Protein AF-A0A151SAT2-F1 (afdb_monomer_lite)

Secondary structure (DSSP, 8-state):
----S--SSHHHHHHHTHHHHHHHHHHHHHHHHHTGGGS-EEEEEEEEE-TT-BTTTB-EEEEEEP--SSS-----TTEEEEEESS--SSGGGGTTTEEEEEEEEEETTEEEEEESS-GGGS-TTS---EEEEEEE-HHHHHHHHHHTT-STT--HHHHHHHHHHHHTT--

Foldseek 3Di:
DDQDPADPDLLRNLVSCPVVLVVVVVVLLVVLLQVQLPFQKFWWPDKDADPQDDPPPFHKIKTATDDDPDDHDFDDAQWWKWWFLDRDNGSVCCPQGTWIWHFHDDDDRMTITGTPGHPCSHDVVGDTIMITTRDGCPVSVVSVCLSVVVDPPDPCVVVVVVNVVVVVPPD

Radius of gyration: 20.3 Å; chains: 1; bounding box: 54×34×62 Å

pLDDT: mean 85.59, std 11.94, range [36.88, 97.81]

InterPro domains:
  IPR045529 Domain of unknown function DUF6469 [PF20073] (2-169)

Structure (mmCIF, N/CA/C/O backbone):
data_AF-A0A151SAT2-F1
#
_entry.id   AF-A0A151SAT2-F1
#
loop_
_atom_site.group_PDB
_atom_site.id
_atom_site.type_symbol
_atom_site.label_atom_id
_atom_site.label_alt_id
_atom_site.label_comp_id
_atom_site.label_asym_id
_atom_site.label_entity_id
_atom_site.label_seq_id
_atom_site.pdbx_PDB_ins_code
_atom_site.Cartn_x
_atom_site.Cartn_y
_atom_site.Cartn_z
_atom_site.occupancy
_atom_site.B_iso_or_equiv
_atom_site.auth_seq_id
_atom_site.auth_comp_id
_atom_site.auth_asym_id
_atom_site.auth_atom_id
_atom_site.pdbx_PDB_model_num
ATOM 1 N N . MET A 1 1 ? -6.129 -9.527 21.120 1.00 59.19 1 MET A N 1
ATOM 2 C CA . MET A 1 1 ? -6.855 -8.399 21.750 1.00 59.19 1 MET A CA 1
ATOM 3 C C . MET A 1 1 ? -8.308 -8.795 21.948 1.00 59.19 1 MET A C 1
ATOM 5 O O . MET A 1 1 ? -8.816 -9.522 21.105 1.00 59.19 1 MET A O 1
ATOM 9 N N . LYS A 1 2 ? -8.966 -8.350 23.025 1.00 76.38 2 LYS A N 1
ATOM 10 C CA . LYS A 1 2 ? -10.403 -8.581 23.236 1.00 76.38 2 LYS A CA 1
ATOM 11 C C . LYS A 1 2 ? -11.130 -7.239 23.178 1.00 76.38 2 LYS A C 1
ATOM 13 O O . LYS A 1 2 ? -10.758 -6.319 23.900 1.00 76.38 2 LYS A O 1
ATOM 18 N N . ILE A 1 3 ? -12.128 -7.142 22.306 1.00 76.19 3 ILE A N 1
ATOM 19 C CA . ILE A 1 3 ? -13.018 -5.982 22.217 1.00 76.19 3 ILE A CA 1
ATOM 20 C C . ILE A 1 3 ? -13.909 -5.978 23.475 1.00 76.19 3 ILE A C 1
ATOM 22 O O . ILE A 1 3 ? -14.483 -7.025 23.792 1.00 76.19 3 ILE A O 1
ATOM 26 N N . PRO A 1 4 ? -13.997 -4.867 24.230 1.00 81.25 4 PRO A N 1
ATOM 27 C CA . PRO A 1 4 ? -14.876 -4.779 25.393 1.00 81.25 4 PRO A CA 1
ATOM 28 C C . PRO A 1 4 ? -16.350 -5.014 25.041 1.00 81.25 4 PRO A C 1
ATOM 30 O O . PRO A 1 4 ? -16.821 -4.618 23.977 1.00 81.25 4 PRO A O 1
ATOM 33 N N . GLU A 1 5 ? -17.096 -5.613 25.968 1.00 81.88 5 GLU A N 1
ATOM 34 C CA . GLU A 1 5 ? -18.542 -5.837 25.807 1.00 81.88 5 GLU A CA 1
ATOM 35 C C . GLU A 1 5 ? -19.368 -4.573 26.103 1.00 81.88 5 GLU A C 1
ATOM 37 O O . GLU A 1 5 ? -20.500 -4.445 25.650 1.00 81.88 5 GLU A O 1
ATOM 42 N N . THR A 1 6 ? -18.802 -3.615 26.845 1.00 83.62 6 THR A N 1
ATOM 43 C CA . THR A 1 6 ? -19.465 -2.359 27.224 1.00 83.62 6 THR A CA 1
ATOM 44 C C . THR A 1 6 ? -18.501 -1.184 27.164 1.00 83.62 6 THR A C 1
ATOM 46 O O . THR A 1 6 ? -17.317 -1.341 27.466 1.00 83.62 6 THR A O 1
ATOM 49 N N . TYR A 1 7 ? -19.027 0.007 26.877 1.00 84.69 7 TYR A N 1
ATOM 50 C CA . TYR A 1 7 ? -18.248 1.238 26.748 1.00 84.69 7 TYR A CA 1
ATOM 51 C C . TYR A 1 7 ? -18.903 2.366 27.534 1.00 84.69 7 TYR A C 1
ATOM 53 O O . TYR A 1 7 ? -20.124 2.497 27.539 1.00 84.69 7 TYR A O 1
ATOM 61 N N . SER A 1 8 ? -18.092 3.199 28.182 1.00 84.38 8 SER A N 1
ATOM 62 C CA . SER A 1 8 ? -18.574 4.343 28.966 1.00 84.38 8 SER A CA 1
ATOM 63 C C . SER A 1 8 ? -18.864 5.586 28.123 1.00 84.38 8 SER A C 1
ATOM 65 O O . SER A 1 8 ? -19.510 6.511 28.606 1.00 84.38 8 SER A O 1
ATOM 67 N N . SER A 1 9 ? -18.403 5.631 26.870 1.00 84.25 9 SER A N 1
ATOM 68 C CA . SER A 1 9 ? -18.747 6.691 25.921 1.00 84.25 9 SER A CA 1
ATOM 69 C C . SER A 1 9 ? -18.555 6.246 24.474 1.00 84.25 9 SER A C 1
ATOM 71 O O . SER A 1 9 ? -17.772 5.337 24.183 1.00 84.25 9 SER A O 1
ATOM 73 N N . THR A 1 10 ? -19.211 6.953 23.556 1.00 84.00 10 THR A N 1
ATOM 74 C CA . THR A 1 10 ? -19.057 6.777 22.107 1.00 84.00 10 THR A CA 1
ATOM 75 C C . THR A 1 10 ? -17.619 7.010 21.640 1.00 84.00 10 THR A C 1
ATOM 77 O O . THR A 1 10 ? -17.111 6.269 20.804 1.00 84.00 10 THR A O 1
ATOM 80 N N . SER A 1 11 ? -16.904 7.966 22.240 1.00 84.94 11 SER A N 1
ATOM 81 C CA . SER A 1 11 ? -15.479 8.185 21.948 1.00 84.94 11 SER A CA 1
ATOM 82 C C . SER A 1 11 ? -14.621 6.974 22.328 1.00 84.94 11 SER A C 1
ATOM 84 O O . SER A 1 11 ? -13.762 6.554 21.552 1.00 84.94 11 SER A O 1
ATOM 86 N N . ILE A 1 12 ? -14.869 6.383 23.501 1.00 86.75 12 ILE A N 1
ATOM 87 C CA . ILE A 1 12 ? -14.137 5.199 23.970 1.00 86.75 12 ILE A CA 1
ATOM 88 C C . ILE A 1 12 ? -14.467 3.983 23.097 1.00 86.75 12 ILE A C 1
ATOM 90 O O . ILE A 1 12 ? -13.559 3.229 22.751 1.00 86.75 12 ILE A O 1
ATOM 94 N N . TYR A 1 13 ? -15.729 3.837 22.677 1.00 88.06 13 TYR A N 1
ATOM 95 C CA . TYR A 1 13 ? -16.145 2.836 21.693 1.00 88.06 13 TYR A CA 1
ATOM 96 C C . TYR A 1 13 ? -15.353 2.966 20.390 1.00 88.06 13 TYR A C 1
ATOM 98 O O . TYR A 1 13 ? -14.637 2.038 20.027 1.00 88.06 13 TYR A O 1
ATOM 106 N N . LEU A 1 14 ? -15.392 4.124 19.726 1.00 88.88 14 LEU A N 1
ATOM 107 C CA . LEU A 1 14 ? -14.726 4.320 18.432 1.00 88.88 14 LEU A CA 1
ATOM 108 C C . LEU A 1 14 ? -13.205 4.132 18.527 1.00 88.88 14 LEU A C 1
ATOM 110 O O . LEU A 1 14 ? -12.610 3.430 17.710 1.00 88.88 14 LEU A O 1
ATOM 114 N N . ARG A 1 15 ? -12.568 4.680 19.571 1.00 88.31 15 ARG A N 1
ATOM 115 C CA . ARG A 1 15 ? -11.119 4.529 19.783 1.00 88.31 15 ARG A CA 1
ATOM 116 C C . ARG A 1 15 ? -10.694 3.079 20.015 1.00 88.31 15 ARG A C 1
ATOM 118 O O . ARG A 1 15 ? -9.561 2.738 19.684 1.00 88.31 15 ARG A O 1
ATOM 125 N N . SER A 1 16 ? -11.572 2.224 20.544 1.00 89.56 16 SER A N 1
ATOM 126 C CA . SER A 1 16 ? -11.247 0.813 20.793 1.00 89.56 16 SER A CA 1
ATOM 127 C C . SER A 1 16 ? -10.999 0.002 19.515 1.00 89.56 16 SER A C 1
ATOM 129 O O . SER A 1 16 ? -10.277 -0.991 19.568 1.00 89.56 16 SER A O 1
ATOM 131 N N . PHE A 1 17 ? -11.518 0.451 18.366 1.00 90.69 17 PHE A N 1
ATOM 132 C CA . PHE A 1 17 ? -11.335 -0.210 17.067 1.00 90.69 17 PHE A CA 1
ATOM 133 C C . PHE A 1 17 ? -10.094 0.256 16.302 1.00 90.69 17 PHE A C 1
ATOM 135 O O . PHE A 1 17 ? -9.714 -0.382 15.325 1.00 90.69 17 PHE A O 1
ATOM 142 N N . ILE A 1 18 ? -9.423 1.322 16.752 1.00 91.25 18 ILE A N 1
ATOM 143 C CA . ILE A 1 18 ? -8.240 1.863 16.068 1.00 91.25 18 ILE A CA 1
ATOM 144 C C . ILE A 1 18 ? -7.102 0.840 16.038 1.00 91.25 18 ILE A C 1
ATOM 146 O O . ILE A 1 18 ? -6.549 0.566 14.978 1.00 91.25 18 ILE A O 1
ATOM 150 N N . LEU A 1 19 ? -6.762 0.251 17.187 1.00 92.25 19 LEU A N 1
ATOM 151 C CA . LEU A 1 19 ? -5.673 -0.722 17.254 1.00 92.25 19 LEU A CA 1
ATOM 152 C C . LEU A 1 19 ? -6.014 -2.035 16.514 1.00 92.25 19 LEU A C 1
ATOM 154 O O . LEU A 1 19 ? -5.175 -2.483 15.738 1.00 92.25 19 LEU A O 1
ATOM 158 N N . PRO A 1 20 ? -7.226 -2.618 16.649 1.00 93.62 20 PRO A N 1
ATOM 159 C CA . PRO A 1 20 ? -7.669 -3.720 15.792 1.00 93.62 20 PRO A CA 1
ATOM 160 C C . PRO A 1 20 ? -7.542 -3.443 14.289 1.00 93.62 20 PRO A C 1
ATOM 162 O O . PRO A 1 20 ? -7.033 -4.298 13.574 1.00 93.62 20 PRO A O 1
ATOM 165 N N . LEU A 1 21 ? -7.928 -2.251 13.820 1.00 94.62 21 LEU A N 1
ATOM 166 C CA . LEU A 1 21 ? -7.812 -1.875 12.408 1.00 94.62 21 LEU A CA 1
ATOM 167 C C . LEU A 1 21 ? -6.349 -1.845 11.934 1.00 94.62 21 LEU A C 1
ATOM 169 O O . LEU A 1 21 ? -6.046 -2.274 10.821 1.00 94.62 21 LEU A O 1
ATOM 173 N N . VAL A 1 22 ? -5.434 -1.352 12.775 1.00 94.31 22 VAL A N 1
ATOM 174 C CA . VAL A 1 22 ? -3.992 -1.355 12.480 1.00 94.31 22 VAL A CA 1
ATOM 175 C C . VAL A 1 22 ? -3.451 -2.784 12.411 1.00 94.31 22 VAL A C 1
ATOM 177 O O . VAL A 1 22 ? -2.721 -3.104 11.476 1.00 94.31 22 VAL A O 1
ATOM 180 N N . GLU A 1 23 ? -3.826 -3.647 13.358 1.00 95.31 23 GLU A N 1
ATOM 181 C CA . GLU A 1 23 ? -3.410 -5.057 13.383 1.00 95.31 23 GLU A CA 1
ATOM 182 C C . GLU A 1 23 ? -3.937 -5.841 12.174 1.00 95.31 23 GLU A C 1
ATOM 184 O O . GLU A 1 23 ? -3.187 -6.594 11.554 1.00 95.31 23 GLU A O 1
ATOM 189 N N . GLU A 1 24 ? -5.199 -5.630 11.794 1.00 95.12 24 GLU A N 1
ATOM 190 C CA . GLU A 1 24 ? -5.804 -6.213 10.592 1.00 95.12 24 GLU A CA 1
ATOM 191 C C . GLU A 1 24 ? -5.069 -5.749 9.329 1.00 95.12 24 GLU A C 1
ATOM 193 O O . GLU A 1 24 ? -4.579 -6.574 8.558 1.00 95.12 24 GLU A O 1
ATOM 198 N N . THR A 1 25 ? -4.871 -4.433 9.174 1.00 94.81 25 THR A N 1
ATOM 199 C CA . THR A 1 25 ? -4.129 -3.860 8.037 1.00 94.81 25 THR A CA 1
ATOM 200 C C . THR A 1 25 ? -2.704 -4.419 7.962 1.00 94.81 25 THR A C 1
ATOM 202 O O . THR A 1 25 ? -2.195 -4.711 6.878 1.00 94.81 25 THR A O 1
ATOM 205 N N . HIS A 1 26 ? -2.041 -4.576 9.111 1.00 94.69 26 HIS A N 1
ATOM 206 C CA . HIS A 1 26 ? -0.703 -5.149 9.194 1.00 94.69 26 HIS A CA 1
ATOM 207 C C . HIS A 1 26 ? -0.690 -6.630 8.786 1.00 94.69 26 HIS A C 1
ATOM 209 O O . HIS A 1 26 ? 0.185 -7.040 8.021 1.00 94.69 26 HIS A O 1
ATOM 215 N N . ALA A 1 27 ? -1.654 -7.430 9.248 1.00 94.81 27 ALA A N 1
ATOM 216 C CA . ALA A 1 27 ? -1.775 -8.840 8.885 1.00 94.81 27 ALA A CA 1
ATOM 217 C C . ALA A 1 27 ? -2.034 -9.030 7.380 1.00 94.81 27 ALA A C 1
ATOM 219 O O . ALA A 1 27 ? -1.375 -9.860 6.745 1.00 94.81 27 ALA A O 1
ATOM 220 N N . ASP A 1 28 ? -2.914 -8.216 6.796 1.00 94.06 28 ASP A N 1
ATOM 221 C CA . ASP A 1 28 ? -3.217 -8.222 5.362 1.00 94.06 28 ASP A CA 1
ATOM 222 C C . ASP A 1 28 ? -1.997 -7.842 4.520 1.00 94.06 28 ASP A C 1
ATOM 224 O O . ASP A 1 28 ? -1.654 -8.515 3.538 1.00 94.06 28 ASP A O 1
ATOM 228 N N . LEU A 1 29 ? -1.285 -6.788 4.926 1.00 93.50 29 LEU A N 1
ATOM 229 C CA . LEU A 1 29 ? -0.052 -6.374 4.267 1.00 93.50 29 LEU A CA 1
ATOM 230 C C . LEU A 1 29 ? 1.024 -7.460 4.369 1.00 93.50 29 LEU A C 1
ATOM 232 O O . LEU A 1 29 ? 1.683 -7.767 3.377 1.00 93.50 29 LEU A O 1
ATOM 236 N N . LEU A 1 30 ? 1.186 -8.081 5.539 1.00 93.31 30 LEU A N 1
ATOM 237 C CA . LEU A 1 30 ? 2.138 -9.170 5.746 1.00 93.31 30 LEU A CA 1
ATOM 238 C C . LEU A 1 30 ? 1.811 -10.386 4.867 1.00 93.31 30 LEU A C 1
ATOM 240 O O . LEU A 1 30 ? 2.719 -10.986 4.291 1.00 93.31 30 LEU A O 1
ATOM 244 N N . SER A 1 31 ? 0.531 -10.740 4.736 1.00 92.94 31 SER A N 1
ATOM 245 C CA . SER A 1 31 ? 0.066 -11.806 3.839 1.00 92.94 31 SER A CA 1
ATOM 246 C C . SER A 1 31 ? 0.423 -11.510 2.377 1.00 92.94 31 SER A C 1
ATOM 248 O O . SER A 1 31 ? 0.978 -12.354 1.665 1.00 92.94 31 SER A O 1
ATOM 250 N N . SER A 1 32 ? 0.210 -10.264 1.959 1.00 92.25 32 SER A N 1
ATOM 251 C CA . SER A 1 32 ? 0.531 -9.794 0.610 1.00 92.25 32 SER A CA 1
ATOM 252 C C . SER A 1 32 ? 2.038 -9.808 0.340 1.00 92.25 32 SER A C 1
ATOM 254 O O . SER A 1 32 ? 2.503 -10.299 -0.685 1.00 92.25 32 SER A O 1
ATOM 256 N N . ILE A 1 33 ? 2.838 -9.358 1.307 1.00 91.88 33 ILE A N 1
ATOM 257 C CA . ILE A 1 33 ? 4.303 -9.378 1.239 1.00 91.88 33 ILE A CA 1
ATOM 258 C C . ILE A 1 33 ? 4.846 -10.814 1.140 1.00 91.88 33 ILE A C 1
ATOM 260 O O . ILE A 1 33 ? 5.791 -11.071 0.393 1.00 91.88 33 ILE A O 1
ATOM 264 N N . ARG A 1 34 ? 4.245 -11.778 1.849 1.00 92.25 34 ARG A N 1
ATOM 265 C CA . ARG A 1 34 ? 4.631 -13.199 1.763 1.00 92.25 34 ARG A CA 1
ATOM 266 C C . ARG A 1 34 ? 4.390 -13.797 0.376 1.00 92.25 34 ARG A C 1
ATOM 268 O O . ARG A 1 34 ? 5.096 -14.726 -0.005 1.00 92.25 34 ARG A O 1
ATOM 275 N N . THR A 1 35 ? 3.430 -13.262 -0.375 1.00 92.62 35 THR A N 1
ATOM 276 C CA . THR A 1 35 ? 3.043 -13.734 -1.715 1.00 92.62 35 THR A CA 1
ATOM 277 C C . THR A 1 35 ? 3.505 -12.804 -2.843 1.00 92.62 35 THR A C 1
ATOM 279 O O . THR A 1 35 ? 3.115 -12.989 -3.996 1.00 92.62 35 THR A O 1
ATOM 282 N N . VAL A 1 36 ? 4.410 -11.861 -2.545 1.00 92.12 36 VAL A N 1
ATOM 283 C CA . VAL A 1 36 ? 4.830 -10.779 -3.456 1.00 92.12 36 VAL A CA 1
ATOM 284 C C . VAL A 1 36 ? 5.406 -11.250 -4.795 1.00 92.12 36 VAL A C 1
ATOM 286 O O . VAL A 1 36 ? 5.355 -10.529 -5.788 1.00 92.12 36 VAL A O 1
ATOM 289 N N . SER A 1 37 ? 5.934 -12.473 -4.859 1.00 91.75 37 SER A N 1
ATOM 290 C CA . SER A 1 37 ? 6.439 -13.078 -6.098 1.00 91.75 37 SER A CA 1
ATOM 291 C C . SER A 1 37 ? 5.364 -13.242 -7.176 1.00 91.75 37 SER A C 1
ATOM 293 O O . SER A 1 37 ? 5.672 -13.196 -8.372 1.00 91.75 37 SER A O 1
ATOM 295 N N . ASN A 1 38 ? 4.111 -13.391 -6.744 1.00 92.44 38 ASN A N 1
ATOM 296 C CA . ASN A 1 38 ? 2.931 -13.533 -7.587 1.00 92.44 38 ASN A CA 1
ATOM 297 C C . ASN A 1 38 ? 2.149 -12.219 -7.725 1.00 92.44 38 ASN A C 1
ATOM 299 O O . ASN A 1 38 ? 1.136 -12.191 -8.423 1.00 92.44 38 ASN A O 1
ATOM 303 N N . SER A 1 39 ? 2.595 -11.139 -7.076 1.00 93.06 39 SER A N 1
ATOM 304 C CA . SER A 1 39 ? 1.886 -9.865 -7.116 1.00 93.06 39 SER A CA 1
ATOM 305 C C . SER A 1 39 ? 1.862 -9.266 -8.526 1.00 93.06 39 SER A C 1
ATOM 307 O O . SER A 1 39 ? 2.863 -9.333 -9.255 1.00 93.06 39 SER A O 1
ATOM 309 N N . PRO A 1 40 ? 0.755 -8.598 -8.898 1.00 94.12 40 PRO A N 1
ATOM 310 C CA . PRO A 1 40 ? 0.697 -7.768 -10.091 1.00 94.12 40 PRO A CA 1
ATOM 311 C C . PRO A 1 40 ? 1.844 -6.747 -10.116 1.00 94.12 40 PRO A C 1
ATOM 313 O O . PRO A 1 40 ? 2.148 -6.094 -9.115 1.00 94.12 40 PRO A O 1
ATOM 316 N N . ILE A 1 41 ? 2.498 -6.613 -11.271 1.00 92.62 41 ILE A N 1
ATOM 317 C CA . ILE A 1 41 ? 3.692 -5.780 -11.445 1.00 92.62 41 ILE A CA 1
ATOM 318 C C . ILE A 1 41 ? 3.611 -4.973 -12.734 1.00 92.62 41 ILE A C 1
ATOM 320 O O . ILE A 1 41 ? 3.165 -5.466 -13.772 1.00 92.62 41 ILE A O 1
ATOM 324 N N . SER A 1 42 ? 4.108 -3.742 -12.673 1.00 93.56 42 SER A N 1
ATOM 325 C CA . SER A 1 42 ? 4.251 -2.864 -13.826 1.00 93.56 42 SER A CA 1
ATOM 326 C C . SER A 1 42 ? 5.642 -2.263 -13.895 1.00 93.56 42 SER A C 1
ATOM 328 O O . SER A 1 42 ? 6.285 -2.016 -12.877 1.00 93.56 42 SER A O 1
ATOM 330 N N . GLN A 1 43 ? 6.125 -2.043 -15.116 1.00 92.56 43 GLN A N 1
ATOM 331 C CA . GLN A 1 43 ? 7.413 -1.392 -15.331 1.00 92.56 43 GLN A CA 1
ATOM 332 C C . GLN A 1 43 ? 7.262 0.119 -15.257 1.00 92.56 43 GLN A C 1
ATOM 334 O O . GLN A 1 43 ? 6.298 0.675 -15.774 1.00 92.56 43 GLN A O 1
ATOM 339 N N . ILE A 1 44 ? 8.241 0.779 -14.660 1.00 92.94 44 ILE A N 1
ATOM 340 C CA . ILE A 1 44 ? 8.319 2.231 -14.581 1.00 92.94 44 ILE A CA 1
ATOM 341 C C . ILE A 1 44 ? 9.029 2.744 -15.830 1.00 92.94 44 ILE A C 1
ATOM 343 O O . ILE A 1 44 ? 10.076 2.232 -16.215 1.00 92.94 44 ILE A O 1
ATOM 347 N N . SER A 1 45 ? 8.452 3.760 -16.463 1.00 91.88 45 SER A N 1
ATOM 348 C CA . SER A 1 45 ? 9.098 4.514 -17.539 1.00 91.88 45 SER A CA 1
ATOM 349 C C . SER A 1 45 ? 9.758 5.784 -17.021 1.00 91.88 45 SER A C 1
ATOM 351 O O . SER A 1 45 ? 10.762 6.231 -17.570 1.00 91.88 45 SER A O 1
ATOM 353 N N . ARG A 1 46 ? 9.185 6.392 -15.977 1.00 92.44 46 ARG A N 1
ATOM 354 C CA . ARG A 1 46 ? 9.659 7.666 -15.449 1.00 92.44 46 ARG A CA 1
ATOM 355 C C . ARG A 1 46 ? 9.258 7.881 -14.000 1.00 92.44 46 ARG A C 1
ATOM 357 O O . ARG A 1 46 ? 8.139 7.559 -13.614 1.00 92.44 46 ARG A O 1
ATOM 364 N N . ILE A 1 47 ? 10.141 8.534 -13.250 1.00 92.88 47 ILE A N 1
ATOM 365 C CA . ILE A 1 47 ? 9.873 9.072 -11.915 1.00 92.88 47 ILE A CA 1
ATOM 366 C C . ILE A 1 47 ? 10.238 10.559 -11.914 1.00 92.88 47 ILE A C 1
ATOM 368 O O . ILE A 1 47 ? 11.236 10.959 -12.517 1.00 92.88 47 ILE A O 1
ATOM 372 N N . ARG A 1 48 ? 9.410 11.390 -11.282 1.00 93.12 48 ARG A N 1
ATOM 373 C CA . ARG A 1 48 ? 9.643 12.824 -11.074 1.00 93.12 48 ARG A CA 1
ATOM 374 C C . ARG A 1 48 ? 9.144 13.234 -9.697 1.00 93.12 48 ARG A C 1
ATOM 376 O O . ARG A 1 48 ? 8.114 12.739 -9.255 1.00 93.12 48 ARG A O 1
ATOM 383 N N . GLU A 1 49 ? 9.816 14.174 -9.054 1.00 93.94 49 GLU A N 1
ATOM 384 C CA . GLU A 1 49 ? 9.238 14.878 -7.908 1.00 93.94 49 GLU A CA 1
ATOM 385 C C . GLU A 1 49 ? 8.049 15.727 -8.363 1.00 93.94 49 GLU A C 1
ATOM 387 O O . GLU A 1 49 ? 8.028 16.267 -9.475 1.00 93.94 49 GLU A O 1
ATOM 392 N N . THR A 1 50 ? 7.025 15.813 -7.519 1.00 92.50 50 THR A N 1
ATOM 393 C CA . THR A 1 50 ? 5.910 16.733 -7.770 1.00 92.50 50 THR A CA 1
ATOM 394 C C . THR A 1 50 ? 6.232 18.127 -7.241 1.00 92.50 50 THR A C 1
ATOM 396 O O . THR A 1 50 ? 7.122 18.299 -6.417 1.00 92.50 50 THR A O 1
ATOM 399 N N . LYS A 1 51 ? 5.439 19.130 -7.633 1.00 91.00 51 LYS A N 1
ATOM 400 C CA . LYS A 1 51 ? 5.518 20.480 -7.044 1.00 91.00 51 LYS A CA 1
ATOM 401 C C . LYS A 1 51 ? 5.267 20.503 -5.530 1.00 91.00 51 LYS A C 1
ATOM 403 O O . LYS A 1 51 ? 5.699 21.433 -4.865 1.00 91.00 51 LYS A O 1
ATOM 408 N N . ASN A 1 52 ? 4.569 19.493 -5.011 1.00 87.31 52 ASN A N 1
ATOM 409 C CA . ASN A 1 52 ? 4.240 19.362 -3.594 1.00 87.31 52 ASN A CA 1
ATOM 410 C C . ASN A 1 52 ? 5.287 18.532 -2.837 1.00 87.31 52 ASN A C 1
ATOM 412 O O . ASN A 1 52 ? 5.055 18.176 -1.688 1.00 87.31 52 ASN A O 1
ATOM 416 N N . HIS A 1 53 ? 6.399 18.169 -3.482 1.00 89.31 53 HIS A N 1
ATOM 417 C CA . HIS A 1 53 ? 7.476 17.442 -2.831 1.00 89.31 53 HIS A CA 1
ATOM 418 C C . HIS A 1 53 ? 8.168 18.344 -1.801 1.00 89.31 53 HIS A C 1
ATOM 420 O O . HIS A 1 53 ? 8.728 19.378 -2.164 1.00 89.31 53 HIS A O 1
ATOM 426 N N . GLN A 1 54 ? 8.136 17.952 -0.527 1.00 87.00 54 GLN A N 1
ATOM 427 C CA . GLN A 1 54 ? 8.859 18.621 0.553 1.00 87.00 54 GLN A CA 1
ATOM 428 C C . GLN A 1 54 ? 9.543 17.574 1.428 1.00 87.00 54 GLN A C 1
ATOM 430 O O . GLN A 1 54 ? 8.915 16.886 2.226 1.00 87.00 54 GLN A O 1
ATOM 435 N N . SER A 1 55 ? 10.857 17.438 1.275 1.00 82.56 55 SER A N 1
ATOM 436 C CA . SER A 1 55 ? 11.646 16.584 2.160 1.00 82.56 55 SER A CA 1
ATOM 437 C C . SER A 1 55 ? 11.796 17.249 3.538 1.00 82.56 55 SER A C 1
ATOM 439 O O . SER A 1 55 ? 12.108 18.440 3.586 1.00 82.56 55 SER A O 1
ATOM 441 N N . PRO A 1 56 ? 11.640 16.512 4.659 1.00 81.00 56 PRO A N 1
ATOM 442 C CA . PRO A 1 56 ? 11.514 15.052 4.742 1.00 81.00 56 PRO A CA 1
ATOM 443 C C . PRO A 1 56 ? 10.074 14.504 4.847 1.00 81.00 56 PRO A C 1
ATOM 445 O O . PRO A 1 56 ? 9.918 13.286 4.845 1.00 81.00 56 PRO A O 1
ATOM 448 N N . SER A 1 57 ? 9.042 15.347 4.979 1.00 78.75 57 SER A N 1
ATOM 449 C CA . SER A 1 57 ? 7.678 14.919 5.350 1.00 78.75 57 SER A CA 1
ATOM 450 C C . SER A 1 57 ? 6.784 14.519 4.174 1.00 78.75 57 SER A C 1
ATOM 452 O O . SER A 1 57 ? 6.094 13.505 4.242 1.00 78.75 57 SER A O 1
ATOM 454 N N . ASP A 1 58 ? 6.803 15.284 3.086 1.00 89.75 58 ASP A N 1
ATOM 455 C CA . ASP A 1 58 ? 5.853 15.186 1.977 1.00 89.75 58 ASP A CA 1
ATOM 456 C C . ASP A 1 58 ? 6.552 14.684 0.718 1.00 89.75 58 ASP A C 1
ATOM 458 O O . ASP A 1 58 ? 6.819 15.408 -0.245 1.00 89.75 58 ASP A O 1
ATOM 462 N N . LEU A 1 59 ? 6.875 13.394 0.726 1.00 93.88 59 LEU A N 1
ATOM 463 C CA . LEU A 1 59 ? 7.648 12.743 -0.328 1.00 93.88 59 LEU A CA 1
ATOM 464 C C . LEU A 1 59 ? 6.761 12.338 -1.511 1.00 93.88 59 LEU A C 1
ATOM 466 O O . LEU A 1 59 ? 6.579 11.154 -1.809 1.00 93.88 59 LEU A O 1
ATOM 470 N N . PHE A 1 60 ? 6.192 13.337 -2.187 1.00 95.62 60 PHE A N 1
ATOM 471 C CA . PHE A 1 60 ? 5.324 13.128 -3.340 1.00 95.62 60 PHE A CA 1
ATOM 472 C C . PHE A 1 60 ? 6.105 12.975 -4.641 1.00 95.62 60 PHE A C 1
ATOM 474 O O . PHE A 1 60 ? 6.846 13.873 -5.053 1.00 95.62 60 PHE A O 1
ATOM 481 N N . TYR A 1 61 ? 5.837 11.881 -5.347 1.00 95.06 61 TYR A N 1
ATOM 482 C CA . TYR A 1 61 ? 6.419 11.592 -6.651 1.00 95.06 61 TYR A CA 1
ATOM 483 C C . TYR A 1 61 ? 5.340 11.291 -7.681 1.00 95.06 61 TYR A C 1
ATOM 485 O O . TYR A 1 61 ? 4.320 10.673 -7.387 1.00 95.06 61 TYR A O 1
ATOM 493 N N . GLN A 1 62 ? 5.588 11.708 -8.912 1.00 95.88 62 GLN A N 1
ATOM 494 C CA . GLN A 1 62 ? 4.852 11.278 -10.082 1.00 95.88 62 GLN A CA 1
ATOM 495 C C . GLN A 1 62 ? 5.599 10.111 -10.728 1.00 95.88 62 GLN A C 1
ATOM 497 O O . GLN A 1 62 ? 6.758 10.252 -11.123 1.00 95.88 62 GLN A O 1
ATOM 502 N N . ILE A 1 63 ? 4.929 8.970 -10.852 1.00 95.12 63 ILE A N 1
ATOM 503 C CA . ILE A 1 63 ? 5.455 7.771 -11.503 1.00 95.12 63 ILE A CA 1
ATOM 504 C C . ILE A 1 63 ? 4.633 7.521 -12.760 1.00 95.12 63 ILE A C 1
ATOM 506 O O . ILE A 1 63 ? 3.405 7.484 -12.721 1.00 95.12 63 ILE A O 1
ATOM 510 N N . THR A 1 64 ? 5.311 7.344 -13.886 1.00 94.56 64 THR A N 1
ATOM 511 C CA . THR A 1 64 ? 4.700 6.877 -15.128 1.00 94.56 64 THR A CA 1
ATOM 512 C C . THR A 1 64 ? 5.065 5.412 -15.315 1.00 94.56 64 THR A C 1
ATOM 514 O O . THR A 1 64 ? 6.245 5.058 -15.274 1.00 94.56 64 THR A O 1
ATOM 517 N N . VAL A 1 65 ? 4.061 4.560 -15.508 1.00 93.56 65 VAL A N 1
ATOM 518 C CA . VAL A 1 65 ? 4.248 3.142 -15.827 1.00 93.56 65 VAL A CA 1
ATOM 519 C C . VAL A 1 65 ? 4.197 2.928 -17.338 1.00 93.56 65 VAL A C 1
ATOM 521 O O . VAL A 1 65 ? 3.562 3.680 -18.078 1.00 93.56 65 VAL A O 1
ATOM 5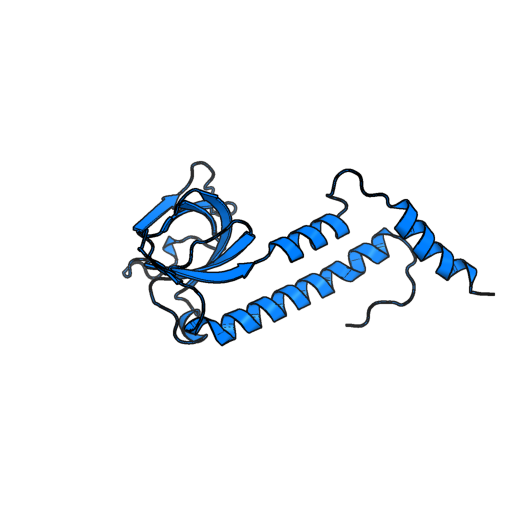24 N N . LEU A 1 66 ? 4.919 1.924 -17.829 1.00 89.88 66 LEU A N 1
ATOM 525 C CA . LEU A 1 66 ? 4.907 1.560 -19.239 1.00 89.88 66 LEU A CA 1
ATOM 526 C C . LEU A 1 66 ? 3.547 0.971 -19.608 1.00 89.88 66 LEU A C 1
ATOM 528 O O . LEU A 1 66 ? 3.140 -0.062 -19.079 1.00 89.88 66 LEU A O 1
ATOM 532 N N . LYS A 1 67 ? 2.893 1.587 -20.594 1.00 80.50 67 LYS A N 1
ATOM 533 C CA . LYS A 1 67 ? 1.702 1.029 -21.227 1.00 80.50 67 LYS A CA 1
ATOM 534 C C . LYS A 1 67 ? 2.090 -0.231 -21.999 1.00 80.50 67 LYS A C 1
ATOM 536 O O . LYS A 1 67 ? 2.691 -0.146 -23.070 1.00 80.50 67 LYS A O 1
ATOM 541 N N . LYS A 1 68 ? 1.737 -1.401 -21.475 1.00 74.31 68 LYS A N 1
ATOM 542 C CA . LYS A 1 68 ? 1.808 -2.666 -22.216 1.00 74.31 68 LYS A CA 1
ATOM 543 C C . LYS A 1 68 ? 0.418 -3.040 -22.719 1.00 74.31 68 LYS A C 1
ATOM 545 O O . LYS A 1 68 ? -0.581 -2.714 -22.089 1.00 74.31 68 LYS A O 1
ATOM 550 N N . ARG A 1 69 ? 0.352 -3.692 -23.883 1.00 64.56 69 ARG A N 1
ATOM 551 C CA . ARG A 1 69 ? -0.887 -4.334 -24.348 1.00 64.56 69 ARG A CA 1
ATOM 552 C C . ARG A 1 69 ? -1.069 -5.623 -23.528 1.00 64.56 69 ARG A C 1
ATOM 554 O O . ARG A 1 69 ? -0.122 -6.403 -23.475 1.00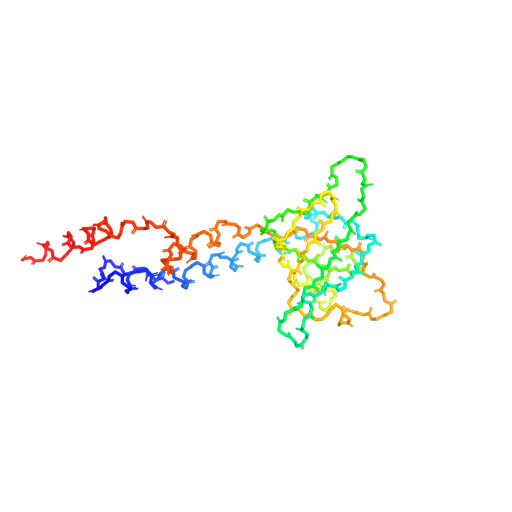 64.56 69 ARG A O 1
ATOM 561 N N . GLY A 1 70 ? -2.230 -5.826 -22.899 1.00 66.94 70 GLY A N 1
ATOM 562 C CA . GLY A 1 70 ? -2.552 -7.017 -22.088 1.00 66.94 70 GLY A CA 1
ATOM 563 C C . GLY A 1 70 ? -2.716 -6.734 -20.586 1.00 66.94 70 GLY A C 1
ATOM 564 O O . GLY A 1 70 ? -2.908 -5.585 -20.199 1.00 66.94 70 GLY A O 1
ATOM 565 N N . ASP A 1 71 ? -2.595 -7.778 -19.759 1.00 67.25 71 ASP A N 1
ATOM 566 C CA . ASP A 1 71 ? -2.898 -7.795 -18.310 1.00 67.25 71 ASP A CA 1
ATOM 567 C C . ASP A 1 71 ? -1.806 -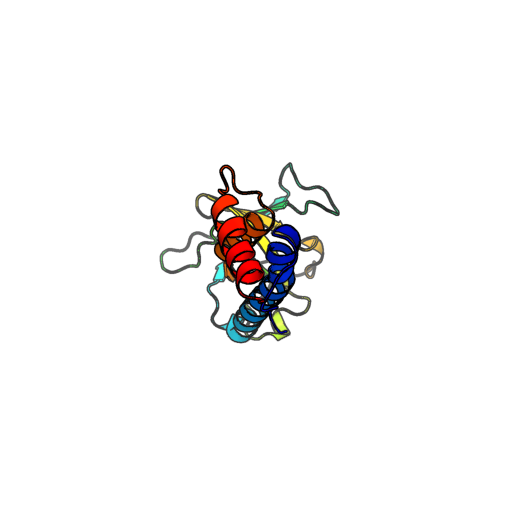7.168 -17.417 1.00 67.25 71 ASP A C 1
ATOM 569 O O . ASP A 1 71 ? -1.504 -7.649 -16.322 1.00 67.25 71 ASP A O 1
ATOM 573 N N . ALA A 1 72 ? -1.143 -6.111 -17.887 1.00 81.19 72 ALA A N 1
ATOM 574 C CA . ALA A 1 72 ? -0.185 -5.402 -17.047 1.00 81.19 72 ALA A CA 1
ATOM 575 C C . ALA A 1 72 ? -0.920 -4.670 -15.916 1.00 81.19 72 ALA A C 1
ATOM 577 O O . ALA A 1 72 ? -1.939 -4.024 -16.143 1.00 81.19 72 ALA A O 1
ATOM 578 N N . TYR A 1 73 ? -0.375 -4.749 -14.704 1.00 91.00 73 TYR A N 1
ATOM 579 C CA . TYR A 1 73 ? -0.937 -4.084 -13.532 1.00 91.00 73 TYR A CA 1
ATOM 580 C C . TYR A 1 73 ? -1.038 -2.569 -13.748 1.00 91.00 73 TYR A C 1
ATOM 582 O O . TYR A 1 73 ? -0.022 -1.909 -13.967 1.00 91.00 73 TYR A O 1
ATOM 590 N N . GLU A 1 74 ? -2.234 -1.999 -13.648 1.00 92.69 74 GLU A N 1
ATOM 591 C CA . GLU A 1 74 ? -2.425 -0.550 -13.622 1.00 92.69 74 GLU A CA 1
ATOM 592 C C . GLU A 1 74 ? -2.664 -0.098 -12.175 1.00 92.69 74 GLU A C 1
ATOM 594 O O . GLU A 1 74 ? -3.697 -0.450 -11.605 1.00 92.69 74 GLU A O 1
ATOM 599 N N . PRO A 1 75 ? -1.730 0.653 -11.555 1.00 94.50 75 PRO A N 1
ATOM 600 C CA . PRO A 1 75 ? -1.911 1.101 -10.181 1.00 94.50 75 PRO A CA 1
ATOM 601 C C . PRO A 1 75 ? -3.069 2.094 -10.061 1.00 94.50 75 PRO A C 1
ATOM 603 O O . PRO A 1 75 ? -3.167 3.053 -10.832 1.00 94.50 75 PRO A O 1
ATOM 606 N N . ALA A 1 76 ? -3.907 1.896 -9.051 1.00 95.81 76 ALA A N 1
ATOM 607 C CA . ALA A 1 76 ? -5.118 2.657 -8.798 1.00 95.81 76 ALA A CA 1
ATOM 608 C C . ALA A 1 76 ? -5.046 3.434 -7.477 1.00 95.81 76 ALA A C 1
ATOM 610 O O . ALA A 1 76 ? -4.233 3.167 -6.592 1.00 95.81 76 ALA A O 1
ATOM 611 N N . VAL A 1 77 ? -5.926 4.428 -7.330 1.00 97.56 77 VAL A N 1
ATOM 612 C CA . VAL A 1 77 ? -6.020 5.215 -6.092 1.00 97.56 77 VAL A CA 1
ATOM 613 C C . VAL A 1 77 ? -6.359 4.309 -4.907 1.00 97.56 77 VAL A C 1
ATOM 615 O O . VAL A 1 77 ? -7.304 3.518 -4.950 1.00 97.56 77 VAL A O 1
ATOM 618 N N . GLY A 1 78 ? -5.602 4.470 -3.824 1.00 97.00 78 GLY A N 1
ATOM 619 C CA . GLY A 1 78 ? -5.731 3.660 -2.618 1.00 97.00 78 GLY A CA 1
ATOM 620 C C . GLY A 1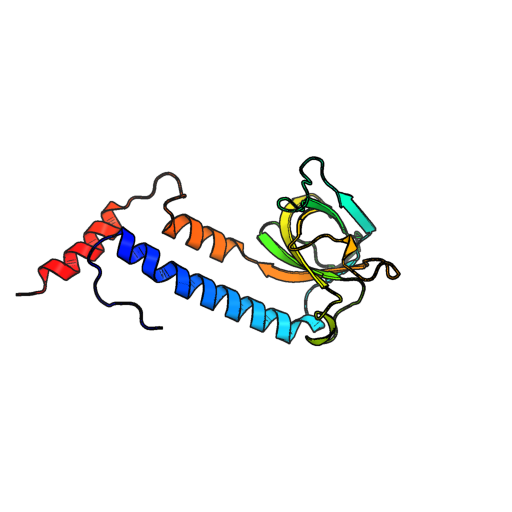 78 ? -4.775 2.471 -2.568 1.00 97.00 78 GLY A C 1
ATOM 621 O O . GLY A 1 78 ? -4.648 1.866 -1.504 1.00 97.00 78 GLY A O 1
ATOM 622 N N . ASP A 1 79 ? -4.087 2.146 -3.663 1.00 97.62 79 ASP A N 1
ATOM 623 C CA . ASP A 1 79 ? -3.108 1.065 -3.657 1.00 97.62 79 ASP A CA 1
ATOM 624 C C . ASP A 1 79 ? -1.896 1.433 -2.800 1.00 97.62 79 ASP A C 1
ATOM 626 O O . ASP A 1 79 ? -1.337 2.530 -2.889 1.00 97.62 79 ASP A O 1
ATOM 630 N N . LEU A 1 80 ? -1.467 0.479 -1.985 1.00 97.06 80 LEU A N 1
ATOM 631 C CA . LEU A 1 80 ? -0.152 0.456 -1.378 1.00 97.06 80 LEU A CA 1
ATOM 632 C C . LEU A 1 80 ? 0.746 -0.394 -2.274 1.00 97.06 80 LEU A C 1
ATOM 634 O O . LEU A 1 80 ? 0.447 -1.557 -2.556 1.00 97.06 80 LEU A O 1
ATOM 638 N N . ILE A 1 81 ? 1.839 0.196 -2.739 1.00 96.19 81 ILE A N 1
ATOM 639 C CA . ILE A 1 81 ? 2.736 -0.417 -3.712 1.00 96.19 81 ILE A CA 1
ATOM 640 C C . ILE A 1 81 ? 4.168 -0.471 -3.194 1.00 96.19 81 ILE A C 1
ATOM 642 O O . ILE A 1 81 ? 4.617 0.374 -2.420 1.00 96.19 81 ILE A O 1
ATOM 646 N N . ALA A 1 82 ? 4.897 -1.460 -3.686 1.00 94.75 82 ALA A N 1
ATOM 647 C CA . ALA A 1 82 ? 6.336 -1.576 -3.572 1.00 94.75 82 ALA A CA 1
ATOM 648 C C . ALA A 1 82 ? 6.988 -0.960 -4.820 1.00 94.75 82 ALA A C 1
ATOM 650 O O . ALA A 1 82 ? 6.691 -1.364 -5.944 1.00 94.75 82 ALA A O 1
ATOM 651 N N . VAL A 1 83 ? 7.880 0.013 -4.636 1.00 93.81 83 VAL A N 1
ATOM 652 C CA . VAL A 1 83 ? 8.702 0.588 -5.710 1.00 93.81 83 VAL A CA 1
ATOM 653 C C . VAL A 1 83 ? 10.118 0.036 -5.576 1.00 93.81 83 VAL A C 1
ATOM 655 O O . VAL A 1 83 ? 10.746 0.176 -4.524 1.00 93.81 83 VAL A O 1
ATOM 658 N N . THR A 1 84 ? 10.616 -0.615 -6.627 1.00 91.50 84 THR A N 1
ATOM 659 C CA . THR A 1 84 ? 11.846 -1.416 -6.552 1.00 91.50 84 THR A CA 1
ATOM 660 C C . THR A 1 84 ? 12.643 -1.439 -7.864 1.00 91.50 84 THR A C 1
ATOM 662 O O . THR A 1 84 ? 12.123 -1.204 -8.959 1.00 91.50 84 THR A O 1
ATOM 665 N N . ASN A 1 85 ? 13.945 -1.706 -7.756 1.00 88.62 85 ASN A N 1
ATOM 666 C CA . ASN A 1 85 ? 14.882 -1.871 -8.872 1.00 88.62 85 ASN A CA 1
ATOM 667 C C . ASN A 1 85 ? 14.952 -3.314 -9.414 1.00 88.62 85 ASN A C 1
ATOM 669 O O . ASN A 1 85 ? 15.504 -3.535 -10.501 1.00 88.62 85 ASN A O 1
ATOM 673 N N . ILE A 1 86 ? 14.385 -4.281 -8.688 1.00 86.44 86 ILE A N 1
ATOM 674 C CA . ILE A 1 86 ? 14.337 -5.704 -9.042 1.00 86.44 86 ILE A CA 1
ATOM 675 C C . ILE A 1 86 ? 12.895 -6.204 -9.043 1.00 86.44 86 ILE A C 1
ATOM 677 O O . ILE A 1 86 ? 12.040 -5.658 -8.362 1.00 86.44 86 ILE A O 1
ATOM 681 N N . ARG A 1 87 ? 12.602 -7.259 -9.808 1.00 87.94 87 ARG A N 1
ATOM 682 C CA . ARG 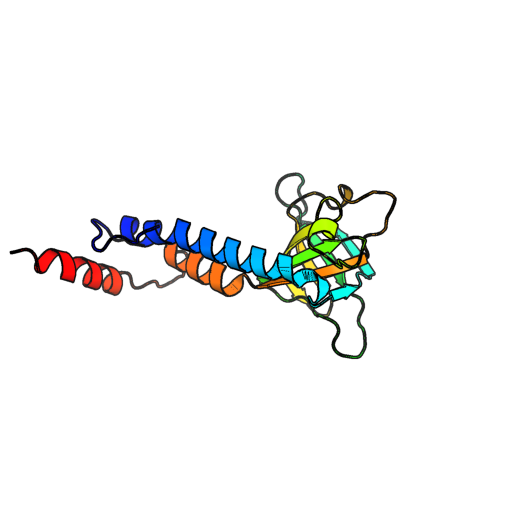A 1 87 ? 11.324 -7.965 -9.666 1.00 87.94 87 ARG A CA 1
ATOM 683 C C . ARG A 1 87 ? 11.415 -8.860 -8.424 1.00 87.94 87 ARG A C 1
ATOM 685 O O . ARG A 1 87 ? 12.227 -9.786 -8.471 1.00 87.94 87 ARG A O 1
ATOM 692 N N . PRO A 1 88 ? 10.613 -8.633 -7.368 1.00 86.81 88 PRO A N 1
ATOM 693 C CA . PRO A 1 88 ? 10.672 -9.459 -6.170 1.00 86.81 88 PRO A CA 1
ATOM 694 C C . PRO A 1 88 ? 10.282 -10.904 -6.493 1.00 86.81 88 PRO A C 1
ATOM 696 O O . PRO A 1 88 ? 9.301 -11.150 -7.195 1.00 86.81 88 PRO A O 1
ATOM 699 N N . ARG A 1 89 ? 11.060 -11.859 -5.993 1.00 88.44 89 ARG A N 1
ATOM 700 C CA . ARG A 1 89 ? 10.811 -13.306 -6.068 1.00 88.44 89 ARG A CA 1
ATOM 701 C C . ARG A 1 89 ? 10.544 -13.909 -4.696 1.00 88.44 89 ARG A C 1
ATOM 703 O O . ARG A 1 89 ? 9.996 -15.003 -4.611 1.00 88.44 89 ARG A O 1
ATOM 710 N N . CYS A 1 90 ? 10.923 -13.211 -3.635 1.00 86.06 90 CYS A N 1
ATOM 711 C CA . CYS A 1 90 ? 10.615 -13.577 -2.263 1.00 86.06 90 CYS A CA 1
ATOM 712 C C . CYS A 1 90 ? 10.565 -12.334 -1.368 1.00 86.06 90 CYS A C 1
ATOM 714 O O . CYS A 1 90 ? 10.913 -11.226 -1.778 1.00 86.06 90 CYS A O 1
ATOM 716 N N . ILE A 1 91 ? 10.157 -12.532 -0.116 1.00 84.81 91 ILE A N 1
ATOM 717 C CA . ILE A 1 91 ? 10.102 -11.472 0.895 1.00 84.81 91 ILE A CA 1
ATOM 718 C C . ILE A 1 91 ? 11.464 -10.796 1.127 1.00 84.81 91 ILE A C 1
ATOM 720 O O . ILE A 1 91 ? 11.520 -9.586 1.337 1.00 84.81 91 ILE A O 1
ATOM 724 N N . ASN A 1 92 ? 12.569 -11.545 1.036 1.00 85.06 92 ASN A N 1
ATOM 725 C CA . ASN A 1 92 ? 13.916 -11.010 1.246 1.00 85.06 92 ASN A CA 1
ATOM 726 C C . ASN A 1 92 ? 14.310 -9.978 0.182 1.00 85.06 92 ASN A C 1
ATOM 728 O O . ASN A 1 92 ? 15.077 -9.070 0.493 1.00 85.06 92 ASN A O 1
ATOM 732 N N . ASP A 1 93 ? 13.751 -10.063 -1.029 1.00 83.75 93 ASP A N 1
ATOM 733 C CA . ASP A 1 93 ? 14.013 -9.095 -2.100 1.00 83.75 93 ASP A CA 1
ATOM 734 C C . ASP A 1 93 ? 13.408 -7.718 -1.802 1.00 83.75 93 ASP A C 1
ATOM 736 O O . ASP A 1 93 ? 13.838 -6.719 -2.369 1.00 83.75 93 ASP A O 1
ATOM 740 N N . LEU A 1 94 ? 12.428 -7.629 -0.899 1.00 80.62 94 LEU A N 1
ATOM 741 C CA . LEU A 1 94 ? 11.892 -6.342 -0.454 1.00 80.62 94 LEU A CA 1
ATOM 742 C C . LEU A 1 94 ? 12.804 -5.660 0.571 1.00 80.62 94 LEU A C 1
ATOM 744 O O . LEU A 1 94 ? 12.726 -4.443 0.753 1.00 80.62 94 LEU A O 1
ATOM 748 N N . ASN A 1 95 ? 13.686 -6.420 1.226 1.00 75.50 95 ASN A N 1
ATOM 749 C CA . ASN A 1 95 ? 14.589 -5.884 2.229 1.00 75.50 95 ASN A CA 1
ATOM 750 C C . ASN A 1 95 ? 15.679 -5.040 1.546 1.00 75.50 95 ASN A C 1
ATOM 752 O O . ASN A 1 95 ? 16.394 -5.523 0.668 1.00 75.50 95 ASN A O 1
ATOM 756 N N . ASN A 1 96 ? 15.780 -3.762 1.922 1.00 70.88 96 ASN A N 1
ATOM 757 C CA . ASN A 1 96 ? 16.710 -2.746 1.394 1.00 70.88 96 ASN A CA 1
ATOM 758 C C . ASN A 1 96 ? 16.627 -2.404 -0.111 1.00 70.88 96 ASN A C 1
ATOM 760 O O . ASN A 1 96 ? 17.171 -1.381 -0.517 1.00 70.88 96 ASN A O 1
ATOM 764 N N . HIS A 1 97 ? 15.900 -3.171 -0.928 1.00 76.69 97 HIS A N 1
ATOM 765 C CA . HIS A 1 97 ? 15.739 -2.927 -2.373 1.00 76.69 97 HIS A CA 1
ATOM 766 C C . HIS A 1 97 ? 14.348 -2.412 -2.754 1.00 76.69 97 HIS A C 1
ATOM 768 O O . HIS A 1 97 ? 14.002 -2.329 -3.936 1.00 76.69 97 HIS A O 1
ATOM 774 N N . CYS A 1 98 ? 13.540 -2.066 -1.755 1.00 86.31 98 CYS A N 1
ATOM 775 C CA . CYS A 1 98 ? 12.199 -1.552 -1.946 1.00 86.31 98 CYS A CA 1
ATOM 776 C C . CYS A 1 98 ? 11.930 -0.338 -1.050 1.00 86.31 98 CYS A C 1
ATOM 778 O O . CYS A 1 98 ? 12.471 -0.189 0.055 1.00 86.31 98 CYS A O 1
ATOM 780 N N . LEU A 1 99 ? 11.052 0.530 -1.533 1.00 90.50 99 LEU A N 1
ATOM 781 C CA . LEU A 1 99 ? 10.321 1.499 -0.728 1.00 90.50 99 LEU A CA 1
ATOM 782 C C . LEU A 1 99 ? 8.824 1.255 -0.890 1.00 90.50 99 LEU A C 1
ATOM 784 O O . LEU A 1 99 ? 8.389 0.676 -1.886 1.00 90.50 99 LEU A O 1
ATOM 788 N N . ILE A 1 100 ? 8.051 1.678 0.099 1.00 93.31 100 ILE A N 1
ATOM 789 C CA . ILE A 1 100 ? 6.598 1.548 0.081 1.00 93.31 100 ILE A CA 1
ATOM 790 C C . ILE A 1 100 ? 6.023 2.902 -0.305 1.00 93.31 100 ILE A C 1
ATOM 792 O O . ILE A 1 100 ? 6.502 3.931 0.170 1.00 93.31 100 ILE A O 1
ATOM 796 N N . ALA A 1 101 ? 5.014 2.918 -1.165 1.00 95.81 101 ALA A N 1
ATOM 797 C CA . ALA A 1 101 ? 4.349 4.146 -1.557 1.00 95.81 101 ALA A CA 1
ATOM 798 C C . ALA A 1 101 ? 2.834 3.955 -1.620 1.00 95.81 101 ALA A C 1
ATOM 800 O O . ALA A 1 101 ? 2.345 2.897 -2.009 1.00 95.81 101 ALA A O 1
ATOM 801 N N . PHE A 1 102 ? 2.094 4.989 -1.241 1.00 97.06 102 PHE A N 1
ATOM 802 C CA . PHE A 1 102 ? 0.640 5.028 -1.318 1.00 97.06 102 PHE A CA 1
ATOM 803 C C . PHE A 1 102 ? 0.199 5.814 -2.553 1.00 97.06 102 PHE A C 1
ATOM 805 O O . PHE A 1 102 ? 0.621 6.956 -2.745 1.00 97.06 102 PHE A O 1
ATOM 812 N N . VAL A 1 103 ? -0.662 5.231 -3.384 1.00 97.81 103 VAL A N 1
ATOM 813 C CA . VAL A 1 103 ? -1.179 5.867 -4.599 1.00 97.81 103 VAL A CA 1
ATOM 814 C C . VAL A 1 103 ? -2.308 6.831 -4.241 1.00 97.81 103 VAL A C 1
ATOM 816 O O . VAL A 1 103 ? -3.443 6.438 -3.975 1.00 97.81 103 VAL A O 1
ATOM 819 N N . HIS A 1 104 ? -1.997 8.126 -4.268 1.00 95.38 104 HIS A N 1
ATOM 820 C CA . HIS A 1 104 ? -2.940 9.194 -3.940 1.00 95.38 104 HIS A CA 1
ATOM 821 C C . HIS A 1 104 ? -3.771 9.644 -5.151 1.00 95.38 104 HIS A C 1
ATOM 823 O O . HIS A 1 104 ? -4.938 10.001 -5.007 1.00 95.38 104 HIS A O 1
ATOM 829 N N . ARG A 1 105 ? -3.181 9.641 -6.353 1.00 96.06 105 ARG A N 1
ATOM 830 C CA . ARG A 1 105 ? -3.865 9.979 -7.615 1.00 96.06 105 ARG A CA 1
ATOM 831 C C . ARG A 1 105 ? -3.434 9.017 -8.707 1.00 96.06 105 ARG A C 1
ATOM 833 O O . ARG A 1 105 ? -2.266 8.641 -8.751 1.00 96.06 105 ARG A O 1
ATOM 840 N N . ALA A 1 106 ? -4.351 8.691 -9.608 1.00 94.88 106 ALA A N 1
ATOM 841 C CA . ALA A 1 106 ? -4.079 7.891 -10.792 1.00 94.88 106 ALA A CA 1
ATOM 842 C C . ALA A 1 106 ? -4.817 8.483 -11.997 1.00 94.88 106 ALA A C 1
ATOM 844 O O . ALA A 1 106 ? -5.966 8.908 -11.886 1.00 94.88 106 ALA A O 1
ATOM 845 N N . SER A 1 107 ? -4.132 8.550 -13.132 1.00 91.50 107 SER A N 1
ATOM 846 C CA . SER A 1 107 ? -4.674 8.969 -14.420 1.00 91.50 107 SER A CA 1
ATOM 847 C C . SER A 1 107 ? -3.822 8.369 -15.532 1.00 91.50 107 SER A C 1
ATOM 849 O O . SER A 1 107 ? -2.641 8.694 -15.629 1.00 91.50 107 SER A O 1
ATOM 851 N N . ASN A 1 108 ? -4.409 7.502 -16.361 1.00 85.62 108 ASN A N 1
ATOM 852 C CA . ASN A 1 108 ? -3.816 6.942 -17.581 1.00 85.62 108 ASN A CA 1
ATOM 853 C C . ASN A 1 108 ? -2.315 6.608 -17.464 1.00 85.62 108 ASN A C 1
ATOM 855 O O . ASN A 1 108 ? -1.469 7.339 -17.987 1.00 85.62 108 ASN A O 1
ATOM 859 N N . PHE A 1 109 ? -1.976 5.499 -16.796 1.00 87.75 109 PHE A N 1
ATOM 860 C CA . PHE A 1 109 ? -0.587 5.041 -16.582 1.00 87.75 109 PHE A CA 1
ATOM 861 C C . PHE A 1 109 ? 0.315 6.015 -15.806 1.00 87.75 109 PHE A C 1
ATOM 863 O O . PHE A 1 109 ? 1.523 5.801 -15.701 1.00 87.75 109 PHE A O 1
ATOM 870 N N . CYS A 1 110 ? -0.238 7.093 -15.262 1.00 94.00 110 CYS A N 1
ATOM 871 C CA . CYS A 1 110 ? 0.480 8.059 -14.459 1.00 94.00 110 CYS A CA 1
ATOM 872 C C . CYS A 1 110 ? -0.145 8.139 -13.072 1.00 94.00 110 CYS A C 1
ATOM 874 O O . CYS A 1 110 ? -1.339 8.387 -12.920 1.00 94.00 110 CYS A O 1
ATOM 876 N N . ILE A 1 111 ? 0.682 7.980 -12.048 1.00 96.50 111 ILE A N 1
ATOM 877 C CA . ILE A 1 111 ? 0.254 8.020 -10.657 1.00 96.50 111 ILE A CA 1
ATOM 878 C C . ILE A 1 111 ? 1.026 9.076 -9.881 1.00 96.50 111 ILE A C 1
ATOM 880 O O . ILE A 1 111 ? 2.194 9.341 -10.157 1.00 96.50 111 ILE A O 1
ATOM 884 N N . THR A 1 112 ? 0.370 9.677 -8.895 1.00 97.12 112 THR A N 1
ATOM 885 C CA . THR A 1 112 ? 1.028 10.446 -7.840 1.00 97.12 112 THR A CA 1
ATOM 886 C C . THR A 1 112 ? 1.016 9.613 -6.578 1.00 97.12 112 THR A C 1
ATOM 888 O O . THR A 1 112 ? -0.051 9.203 -6.115 1.00 97.12 112 THR A O 1
ATOM 891 N N . VAL A 1 113 ? 2.198 9.384 -6.023 1.00 97.00 113 VAL A N 1
ATOM 892 C CA . VAL A 1 113 ? 2.385 8.556 -4.840 1.00 97.00 113 VAL A CA 1
ATOM 893 C C . VAL A 1 113 ? 2.993 9.359 -3.707 1.00 97.00 113 VAL A C 1
ATOM 895 O O . VAL A 1 113 ? 3.817 10.241 -3.950 1.00 97.00 113 VAL A O 1
ATOM 898 N N . LEU A 1 114 ? 2.600 9.026 -2.484 1.00 96.50 114 LEU A N 1
ATOM 899 C CA . LEU A 1 114 ? 3.297 9.424 -1.269 1.00 96.50 114 LEU A CA 1
ATOM 900 C C . LEU A 1 114 ? 4.249 8.292 -0.879 1.00 96.50 114 LEU A C 1
ATOM 902 O O . LEU A 1 114 ? 3.801 7.182 -0.595 1.00 96.50 114 LEU A O 1
ATOM 906 N N . SER A 1 115 ? 5.551 8.556 -0.918 1.00 94.44 115 SER A N 1
ATOM 907 C CA . SER A 1 115 ? 6.591 7.571 -0.614 1.00 94.44 115 SER A CA 1
ATOM 908 C C . SER A 1 115 ? 6.913 7.529 0.880 1.00 94.44 115 SER A C 1
ATOM 910 O O . SER A 1 115 ? 6.930 8.566 1.537 1.00 94.44 115 SER A O 1
ATOM 912 N N . SER A 1 116 ? 7.242 6.351 1.415 1.00 92.25 116 SER A N 1
ATOM 913 C CA . SER A 1 116 ? 7.661 6.187 2.814 1.00 92.25 116 SER A CA 1
ATOM 914 C C . SER A 1 116 ? 9.058 6.741 3.112 1.00 92.25 116 SER A C 1
ATOM 916 O O . SER A 1 116 ? 9.394 6.979 4.268 1.00 92.25 116 SER A O 1
ATOM 918 N N . LYS A 1 117 ? 9.890 6.910 2.079 1.00 89.94 117 LYS A N 1
ATOM 919 C CA . LYS A 1 117 ? 11.257 7.449 2.160 1.00 89.94 117 LYS A CA 1
ATOM 920 C C . LYS A 1 117 ? 11.698 8.040 0.822 1.00 89.94 117 LYS A C 1
ATOM 922 O O . LYS A 1 117 ? 11.051 7.821 -0.205 1.00 89.94 117 LYS A O 1
ATOM 927 N N . LEU A 1 118 ? 12.803 8.786 0.824 1.00 89.06 118 LEU A N 1
ATOM 928 C CA . LEU A 1 118 ? 13.364 9.372 -0.394 1.00 89.06 118 LEU A CA 1
ATOM 929 C C . LEU A 1 118 ? 13.696 8.275 -1.407 1.00 89.06 118 LEU A C 1
ATOM 931 O O . LEU A 1 118 ? 14.322 7.270 -1.068 1.00 89.06 118 LEU A O 1
ATOM 935 N N . ILE A 1 119 ? 13.312 8.479 -2.665 1.00 84.88 119 ILE A N 1
ATOM 936 C CA . ILE A 1 119 ? 13.553 7.500 -3.733 1.00 84.88 119 ILE A CA 1
ATOM 937 C C . ILE A 1 119 ? 15.058 7.281 -3.974 1.00 84.88 119 ILE A C 1
ATOM 939 O O . ILE A 1 119 ? 15.473 6.166 -4.279 1.00 84.88 119 ILE A O 1
ATOM 943 N N . THR A 1 120 ? 15.885 8.302 -3.735 1.00 77.75 120 THR A N 1
ATOM 944 C CA . THR A 1 120 ? 17.357 8.234 -3.809 1.00 77.75 120 THR A CA 1
ATOM 945 C C . THR A 1 120 ? 18.002 7.286 -2.793 1.00 77.75 120 THR A C 1
ATOM 947 O O . THR A 1 120 ? 19.195 7.013 -2.893 1.00 77.75 120 THR A O 1
ATOM 950 N N . THR A 1 121 ? 17.238 6.783 -1.816 1.00 73.62 121 THR A N 1
ATOM 951 C CA . THR A 1 121 ? 17.711 5.763 -0.865 1.00 73.62 121 THR A CA 1
ATOM 952 C C . THR A 1 121 ? 17.762 4.362 -1.466 1.00 73.62 121 THR A C 1
ATOM 954 O O . THR A 1 121 ? 18.380 3.478 -0.874 1.00 73.62 121 THR A O 1
ATOM 957 N N . LEU A 1 122 ? 17.122 4.131 -2.619 1.00 72.00 122 LEU A N 1
ATOM 958 C CA . LEU A 1 122 ? 17.353 2.912 -3.387 1.00 72.00 122 LEU A CA 1
ATOM 959 C C . LEU A 1 122 ? 18.744 2.980 -4.028 1.00 72.00 122 LEU A C 1
ATOM 961 O O . LEU A 1 122 ? 19.140 4.045 -4.489 1.00 72.00 122 LEU A O 1
ATOM 965 N N . ASP A 1 123 ? 19.456 1.846 -4.041 1.00 64.38 123 ASP A N 1
ATOM 966 C CA . ASP A 1 123 ? 20.811 1.686 -4.598 1.00 64.38 123 ASP A CA 1
ATOM 967 C C . ASP A 1 123 ? 21.036 2.573 -5.835 1.00 64.38 123 ASP A C 1
ATOM 969 O O . ASP A 1 123 ? 20.470 2.318 -6.901 1.00 64.38 123 ASP A O 1
ATOM 973 N N . GLN A 1 124 ? 21.853 3.620 -5.668 1.00 60.22 124 GLN A N 1
ATOM 974 C CA . GLN A 1 124 ? 22.063 4.690 -6.653 1.00 60.22 124 GLN A CA 1
ATOM 975 C C . GLN A 1 124 ? 22.607 4.164 -7.986 1.00 60.22 124 GLN A C 1
ATOM 977 O O . GLN A 1 124 ? 22.452 4.811 -9.019 1.00 60.22 124 GLN A O 1
ATOM 982 N N . ASN A 1 125 ? 23.206 2.971 -7.974 1.00 58.78 125 ASN A N 1
ATOM 983 C CA . ASN A 1 125 ? 23.774 2.332 -9.153 1.00 58.78 125 ASN A CA 1
ATOM 984 C C . ASN A 1 125 ? 22.748 1.520 -9.958 1.00 58.78 125 ASN A C 1
ATOM 986 O O . ASN A 1 125 ? 23.080 0.988 -11.019 1.00 58.78 125 ASN A O 1
ATOM 990 N N . LYS A 1 126 ? 21.508 1.375 -9.471 1.00 66.00 126 LYS A N 1
ATOM 991 C CA . LYS A 1 126 ? 20.465 0.578 -10.123 1.00 66.00 126 LYS A CA 1
ATOM 992 C C . LYS A 1 126 ? 19.218 1.407 -10.371 1.00 66.00 126 LYS A C 1
ATOM 994 O O . LYS A 1 126 ? 18.532 1.826 -9.445 1.00 66.00 126 LYS A O 1
ATOM 999 N N . GLU A 1 127 ? 18.863 1.528 -11.646 1.00 73.81 127 GLU A N 1
ATOM 1000 C CA . GLU A 1 127 ? 17.604 2.145 -12.044 1.00 73.81 127 GLU A CA 1
ATOM 1001 C C . GLU A 1 127 ? 16.409 1.440 -11.393 1.00 73.81 127 GLU A C 1
ATOM 1003 O O . GLU A 1 127 ? 16.277 0.210 -11.410 1.00 73.81 127 GLU A O 1
ATOM 1008 N N . ILE A 1 128 ? 15.526 2.250 -10.818 1.00 75.94 128 ILE A N 1
ATOM 1009 C CA . ILE A 1 128 ? 14.242 1.813 -10.286 1.00 75.94 128 ILE A CA 1
ATOM 1010 C C . ILE A 1 128 ? 13.361 1.434 -11.463 1.00 75.94 128 ILE A C 1
ATOM 1012 O O . ILE A 1 128 ? 13.175 2.219 -12.391 1.00 75.94 128 ILE A O 1
ATOM 1016 N N . ARG A 1 129 ? 12.821 0.219 -11.431 1.00 84.69 129 ARG A N 1
ATOM 1017 C CA . ARG A 1 129 ? 12.249 -0.403 -12.624 1.00 84.69 129 ARG A CA 1
ATOM 1018 C C . ARG A 1 129 ? 10.805 -0.815 -12.477 1.00 84.69 129 ARG A C 1
ATOM 1020 O O . ARG A 1 129 ? 10.137 -0.944 -13.500 1.00 84.69 129 ARG A O 1
ATOM 1027 N N . PHE A 1 130 ? 10.316 -1.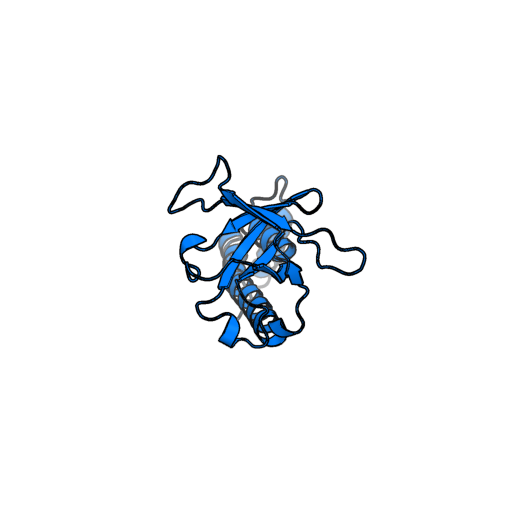040 -11.263 1.00 91.81 130 PHE A N 1
ATOM 1028 C CA . PHE A 1 130 ? 9.026 -1.688 -11.080 1.00 91.81 130 PHE A CA 1
ATOM 1029 C C . PHE A 1 130 ? 8.187 -1.061 -9.975 1.00 91.81 130 PHE A C 1
ATOM 1031 O O . PHE A 1 130 ? 8.704 -0.654 -8.934 1.00 91.81 130 PHE A O 1
ATOM 1038 N N . VAL A 1 131 ? 6.877 -1.055 -10.215 1.00 94.25 131 VAL A N 1
ATOM 1039 C CA . VAL A 1 131 ? 5.838 -0.936 -9.193 1.00 94.25 131 VAL A CA 1
ATOM 1040 C C . VAL A 1 131 ? 5.179 -2.299 -9.012 1.00 94.25 131 VAL A C 1
ATOM 1042 O O . VAL A 1 131 ? 4.804 -2.942 -9.992 1.00 94.25 131 VAL A O 1
ATOM 1045 N N . VAL A 1 132 ? 5.048 -2.742 -7.770 1.00 94.88 132 VAL A N 1
ATOM 1046 C CA . VAL A 1 132 ? 4.469 -4.035 -7.395 1.00 94.88 132 VAL A CA 1
ATOM 1047 C C . VAL A 1 132 ? 3.282 -3.777 -6.478 1.00 94.88 132 VAL A C 1
ATOM 1049 O O . VAL A 1 132 ? 3.409 -3.033 -5.506 1.00 94.88 132 VAL A O 1
ATOM 1052 N N . TYR A 1 133 ? 2.131 -4.366 -6.782 1.00 95.62 133 TYR A N 1
ATOM 1053 C CA . TYR A 1 133 ? 0.952 -4.283 -5.926 1.00 95.62 133 TYR A CA 1
ATOM 1054 C C . TYR A 1 133 ? 1.184 -5.023 -4.603 1.00 95.62 133 TYR A C 1
ATOM 1056 O O . TYR A 1 133 ? 1.664 -6.161 -4.604 1.00 95.62 133 TYR A O 1
ATOM 1064 N N . LEU A 1 134 ? 0.826 -4.391 -3.483 1.00 95.12 134 LEU A N 1
ATOM 1065 C CA . LEU A 1 134 ? 0.806 -5.041 -2.174 1.00 95.12 134 LEU A CA 1
ATOM 1066 C C . LEU A 1 134 ? -0.633 -5.213 -1.699 1.00 95.12 134 LEU A C 1
ATOM 1068 O O . LEU A 1 134 ? -1.088 -6.332 -1.543 1.00 95.12 134 LEU A O 1
ATOM 1072 N N . THR A 1 135 ? -1.362 -4.121 -1.494 1.00 96.06 135 THR A N 1
ATOM 1073 C CA . THR A 1 135 ? -2.757 -4.168 -1.033 1.00 96.06 135 THR A CA 1
ATOM 1074 C C . THR A 1 135 ? -3.489 -2.886 -1.423 1.00 96.06 135 THR A C 1
ATOM 1076 O O . THR A 1 135 ? -2.861 -1.933 -1.882 1.00 96.06 135 THR A O 1
ATOM 1079 N N . ASN A 1 136 ? -4.805 -2.829 -1.227 1.00 96.25 136 ASN A N 1
ATOM 1080 C CA . ASN A 1 136 ? -5.596 -1.613 -1.383 1.00 96.25 136 ASN A CA 1
ATOM 1081 C C . ASN A 1 136 ? -6.129 -1.147 -0.022 1.00 96.25 136 ASN A C 1
ATOM 1083 O O . ASN A 1 136 ? -6.824 -1.876 0.681 1.00 96.25 136 ASN A O 1
ATOM 1087 N N . LEU A 1 137 ? -5.823 0.096 0.350 1.00 96.44 137 LEU A N 1
ATOM 1088 C CA . LEU A 1 137 ? -6.176 0.659 1.651 1.00 96.44 137 LEU A CA 1
ATOM 1089 C C . LEU A 1 137 ? -7.517 1.401 1.658 1.00 96.44 137 LEU A C 1
ATOM 1091 O O . LEU A 1 137 ? -7.861 1.977 2.685 1.00 96.44 137 LEU A O 1
ATOM 1095 N N . ASN A 1 138 ? -8.305 1.410 0.575 1.00 95.06 138 ASN A N 1
ATOM 1096 C CA . ASN A 1 138 ? -9.549 2.192 0.539 1.00 95.06 138 ASN A CA 1
ATOM 1097 C C . ASN A 1 138 ? -10.528 1.786 1.646 1.00 95.06 138 ASN A C 1
ATOM 1099 O O . ASN A 1 138 ? -11.125 2.657 2.279 1.00 95.06 138 ASN A O 1
ATOM 1103 N N . THR A 1 139 ? -10.679 0.485 1.904 1.00 94.69 139 THR A N 1
ATOM 1104 C CA . THR A 1 139 ? -11.525 -0.012 2.999 1.00 94.69 139 THR A CA 1
ATOM 1105 C C . THR A 1 139 ? -10.990 0.456 4.349 1.00 94.69 139 THR A C 1
ATOM 1107 O O . THR A 1 139 ? -11.724 1.092 5.104 1.00 94.69 139 THR A O 1
ATOM 1110 N N . ASN A 1 140 ? -9.695 0.253 4.604 1.00 95.19 140 ASN A N 1
ATOM 1111 C CA . ASN A 1 140 ? -9.034 0.673 5.841 1.00 95.19 140 ASN A CA 1
ATOM 1112 C C . ASN A 1 140 ? -9.168 2.186 6.086 1.00 95.19 140 ASN A C 1
ATOM 1114 O O . ASN A 1 140 ? -9.530 2.615 7.178 1.00 95.19 140 ASN A O 1
ATOM 1118 N N . ILE A 1 141 ? -8.979 3.005 5.047 1.00 93.62 141 ILE A N 1
ATOM 1119 C CA . ILE A 1 141 ? -9.127 4.466 5.102 1.00 93.62 141 ILE A CA 1
ATOM 1120 C C . ILE A 1 141 ? -10.580 4.867 5.391 1.00 93.62 141 ILE A C 1
ATOM 1122 O O . ILE A 1 141 ? -10.818 5.781 6.178 1.00 93.62 141 ILE A O 1
ATOM 1126 N N . ARG A 1 142 ? -11.572 4.204 4.785 1.00 93.00 142 ARG A N 1
ATOM 1127 C CA . ARG A 1 142 ? -12.995 4.479 5.060 1.00 93.00 142 ARG A CA 1
ATOM 1128 C C . ARG A 1 142 ? -13.368 4.147 6.502 1.00 93.00 142 ARG A C 1
ATOM 1130 O O . ARG A 1 142 ? -14.066 4.941 7.136 1.00 93.00 142 ARG A O 1
ATOM 1137 N N . ILE A 1 143 ? -12.889 3.018 7.028 1.00 93.38 143 ILE A N 1
ATOM 1138 C CA . ILE A 1 143 ? -13.106 2.639 8.430 1.00 93.38 143 ILE A CA 1
ATOM 1139 C C . ILE A 1 143 ? -12.423 3.662 9.340 1.00 93.38 143 ILE A C 1
ATOM 1141 O O . ILE A 1 143 ? -13.082 4.222 10.210 1.00 93.38 143 ILE A O 1
ATOM 1145 N N . TRP A 1 144 ? -11.155 3.999 9.086 1.00 93.75 144 TRP A N 1
ATOM 1146 C CA . TRP A 1 144 ? -10.414 5.009 9.847 1.00 93.75 144 TRP A CA 1
ATOM 1147 C C . TRP A 1 144 ? -11.154 6.350 9.918 1.00 93.75 144 TRP A C 1
ATOM 1149 O O . TRP A 1 144 ? -11.334 6.904 11.002 1.00 93.75 144 TRP A O 1
ATOM 1159 N N . ARG A 1 145 ? -11.639 6.857 8.779 1.00 91.06 145 ARG A N 1
ATOM 1160 C CA . ARG A 1 145 ? -12.429 8.100 8.720 1.00 91.06 145 ARG A CA 1
ATOM 1161 C C . ARG A 1 145 ? -13.732 8.000 9.504 1.00 91.06 145 ARG A C 1
ATOM 1163 O O . ARG A 1 145 ? -14.107 8.955 10.177 1.00 91.06 145 ARG A O 1
ATOM 1170 N N . SER A 1 146 ? -14.404 6.850 9.444 1.00 87.88 146 SER A N 1
ATOM 1171 C CA . SER A 1 146 ? -15.623 6.597 10.224 1.00 87.88 146 SER A CA 1
ATOM 1172 C C . SER A 1 146 ? -15.339 6.636 11.727 1.00 87.88 146 SER A C 1
ATOM 1174 O O . SER A 1 146 ? -16.074 7.274 12.475 1.00 87.88 146 SER A O 1
ATOM 1176 N N . LEU A 1 147 ? -14.243 6.007 12.166 1.00 89.06 147 LEU A N 1
ATOM 1177 C CA . LEU A 1 147 ? -13.833 5.983 13.572 1.00 89.06 147 LEU A CA 1
ATOM 1178 C C . LEU A 1 147 ? -13.426 7.371 14.087 1.00 89.06 147 LEU A C 1
ATOM 1180 O O . LEU A 1 147 ? -13.707 7.698 15.237 1.00 89.06 147 LEU A O 1
ATOM 1184 N N . ASN A 1 148 ? -12.824 8.205 13.235 1.00 85.12 148 ASN A N 1
ATOM 1185 C CA . ASN A 1 148 ? -12.420 9.572 13.579 1.00 85.12 148 ASN A CA 1
ATOM 1186 C C . ASN A 1 148 ? -13.499 10.632 13.309 1.00 85.12 148 ASN A C 1
ATOM 1188 O O . ASN A 1 148 ? -13.247 11.818 13.493 1.00 85.12 148 ASN A O 1
ATOM 1192 N N . SER A 1 149 ? -14.716 10.223 12.926 1.00 76.62 149 SER A N 1
ATOM 1193 C CA . SER A 1 149 ? -15.831 11.134 12.610 1.00 76.62 149 SER A CA 1
ATOM 1194 C C . SER A 1 149 ? -15.513 12.152 11.498 1.00 76.62 149 SER A C 1
ATOM 1196 O O . SER A 1 149 ? -16.100 13.227 11.447 1.00 76.62 149 SER A O 1
ATOM 1198 N N . GLU A 1 150 ? -14.603 11.801 10.585 1.00 70.62 150 GLU A N 1
ATOM 1199 C CA . GLU A 1 150 ? -14.194 12.630 9.439 1.00 70.62 150 GLU A CA 1
ATOM 1200 C C . GLU A 1 150 ? -15.138 12.485 8.231 1.00 70.62 150 GLU A C 1
ATOM 1202 O O . GLU A 1 150 ? -14.953 13.136 7.204 1.00 70.62 150 GLU A O 1
ATOM 1207 N N . LEU A 1 151 ? -16.142 11.607 8.316 1.00 62.72 151 LEU A N 1
ATOM 1208 C CA . LEU A 1 151 ? -17.196 11.508 7.309 1.00 62.72 151 LEU A CA 1
ATOM 1209 C C . LEU A 1 151 ? -18.283 12.549 7.607 1.00 62.72 151 LEU A C 1
ATOM 1211 O O . LEU A 1 151 ? -18.944 12.487 8.646 1.00 62.72 151 LEU A O 1
ATOM 1215 N N . GLU A 1 152 ? -18.481 13.495 6.688 1.00 54.28 152 GLU A N 1
ATOM 1216 C CA . GLU A 1 152 ? -19.578 14.466 6.751 1.00 54.28 152 GLU A CA 1
ATOM 1217 C C . GLU A 1 152 ? -20.933 13.749 6.929 1.00 54.28 152 GLU A C 1
ATOM 1219 O O . GLU A 1 152 ? -21.228 12.765 6.251 1.00 54.28 152 GLU A O 1
ATOM 1224 N N . GLY A 1 153 ? -21.769 14.232 7.857 1.00 56.31 153 GLY A N 1
ATOM 1225 C CA . GLY A 1 153 ? -23.135 13.722 8.052 1.00 56.31 153 GLY A CA 1
ATOM 1226 C C . GLY A 1 153 ? -23.286 12.479 8.944 1.00 56.31 153 GLY A C 1
ATOM 1227 O O . GLY A 1 153 ? -24.357 11.870 8.952 1.00 56.31 153 GLY A O 1
ATOM 1228 N N . GLY A 1 154 ? -22.263 12.095 9.716 1.00 61.88 154 GLY A N 1
ATOM 1229 C CA . GLY A 1 154 ? -22.324 10.946 10.629 1.00 61.88 154 GLY A CA 1
ATOM 1230 C C . GLY A 1 154 ? -23.450 11.039 11.674 1.00 61.88 154 GLY A C 1
ATOM 1231 O O . GLY A 1 154 ? -23.408 11.855 12.594 1.00 61.88 154 GLY A O 1
ATOM 1232 N N . ASN A 1 155 ? -24.458 10.166 11.573 1.00 68.88 155 ASN A N 1
ATOM 1233 C CA . ASN A 1 155 ? -25.554 10.087 12.541 1.00 68.88 155 ASN A CA 1
ATOM 1234 C C . ASN A 1 155 ? -25.137 9.300 13.797 1.00 68.88 155 ASN A C 1
ATOM 1236 O O . ASN A 1 155 ? -25.447 8.115 13.942 1.00 68.88 155 ASN A O 1
ATOM 1240 N N . MET A 1 156 ? -24.474 9.981 14.735 1.00 77.62 156 MET A N 1
ATOM 1241 C CA . MET A 1 156 ? -24.005 9.377 15.990 1.00 77.62 156 MET A CA 1
ATOM 1242 C C . MET A 1 156 ? -25.146 8.868 16.890 1.00 77.62 156 MET A C 1
ATOM 1244 O O . MET A 1 156 ? -24.927 8.010 17.741 1.00 77.62 156 MET A O 1
ATOM 1248 N N . LYS A 1 157 ? -26.397 9.292 16.638 1.00 80.06 157 LYS A N 1
ATOM 1249 C CA . LYS A 1 157 ? -27.573 8.893 17.430 1.00 80.06 157 LYS A CA 1
ATOM 1250 C C . LYS A 1 157 ? -27.812 7.382 17.423 1.00 80.06 157 LYS A C 1
ATOM 1252 O O . LYS A 1 157 ? -28.386 6.863 18.375 1.00 80.06 157 LYS A O 1
ATOM 1257 N N . ILE A 1 158 ? -27.429 6.675 16.355 1.00 81.25 158 ILE A N 1
ATOM 1258 C CA . ILE A 1 158 ? -27.545 5.207 16.309 1.00 81.25 158 ILE A CA 1
ATOM 1259 C C . ILE A 1 158 ? -26.524 4.572 17.253 1.00 81.25 158 ILE A C 1
ATOM 1261 O O . ILE A 1 158 ? -26.885 3.678 18.014 1.00 81.25 158 ILE A O 1
ATOM 1265 N N . ILE A 1 159 ? -25.281 5.058 17.247 1.00 81.88 159 ILE A N 1
ATOM 1266 C CA . ILE A 1 159 ? -24.221 4.545 18.120 1.00 81.88 159 ILE A CA 1
ATOM 1267 C C . ILE A 1 159 ? -24.565 4.838 19.581 1.00 81.88 159 ILE A C 1
ATOM 1269 O O . ILE A 1 159 ? -24.518 3.931 20.407 1.00 81.88 159 ILE A O 1
ATOM 1273 N N . ASP A 1 160 ? -25.027 6.053 19.883 1.00 79.94 160 ASP A N 1
ATOM 1274 C CA . ASP A 1 160 ? -25.467 6.418 21.230 1.00 79.94 160 ASP A CA 1
ATOM 1275 C C . ASP A 1 160 ? -26.603 5.508 21.717 1.00 79.94 160 ASP A C 1
ATOM 1277 O O . ASP A 1 160 ? -26.556 5.012 22.842 1.00 79.94 160 ASP A O 1
ATOM 1281 N N . LYS A 1 161 ? -27.595 5.215 20.862 1.00 80.94 161 LYS A N 1
ATOM 1282 C CA . LYS A 1 161 ? -28.678 4.275 21.192 1.00 80.94 161 LYS A CA 1
ATOM 1283 C C . LYS A 1 161 ? -28.156 2.870 21.472 1.00 80.94 161 LYS A C 1
ATOM 1285 O O . LYS A 1 161 ? -28.542 2.285 22.479 1.00 80.94 161 LYS A O 1
ATOM 1290 N N . VAL A 1 162 ? -27.288 2.329 20.616 1.00 79.75 162 VAL A N 1
ATOM 1291 C CA . VAL A 1 162 ? -26.714 0.986 20.808 1.00 79.75 162 VAL A CA 1
ATOM 1292 C C . VAL A 1 162 ? -25.939 0.916 22.125 1.00 79.75 162 VAL A C 1
ATOM 1294 O O . VAL A 1 162 ? -26.114 -0.031 22.887 1.00 79.75 162 VAL A O 1
ATOM 1297 N N . LEU A 1 163 ? -25.154 1.944 22.453 1.00 79.94 163 LEU A N 1
ATOM 1298 C CA . LEU A 1 163 ? -24.389 1.989 23.700 1.00 79.94 163 LEU A CA 1
ATOM 1299 C C . LEU A 1 163 ? -25.280 2.158 24.946 1.00 79.94 163 LEU A C 1
ATOM 1301 O O . LEU A 1 163 ? -25.001 1.547 25.978 1.00 79.94 163 LEU A O 1
ATOM 1305 N N . GLN A 1 164 ? -26.376 2.921 24.861 1.00 70.00 164 GLN A N 1
ATOM 1306 C CA . GLN A 1 164 ? -27.336 3.114 25.961 1.00 70.00 164 GLN A CA 1
ATOM 1307 C C . GLN A 1 164 ? -28.213 1.885 26.247 1.00 70.00 164 GLN A C 1
ATOM 1309 O O . GLN A 1 164 ? -28.626 1.665 27.389 1.00 70.00 164 GLN A O 1
ATOM 1314 N N . VAL A 1 165 ? -28.492 1.048 25.244 1.00 61.69 165 VAL A N 1
ATOM 1315 C CA . VAL A 1 165 ? -29.227 -0.209 25.463 1.00 61.69 165 VAL A CA 1
ATOM 1316 C C . VAL A 1 165 ? -28.470 -1.110 26.449 1.00 61.69 165 VAL A C 1
ATOM 1318 O O . VAL A 1 165 ? -29.093 -1.743 27.296 1.00 61.69 165 VAL A O 1
ATOM 1321 N N . HIS A 1 166 ? -27.133 -1.089 26.442 1.00 55.72 166 HIS A N 1
ATOM 1322 C CA . HIS A 1 166 ? -26.320 -1.891 27.360 1.00 55.72 166 HIS A CA 1
ATOM 1323 C C . HIS A 1 166 ? -26.229 -1.341 28.792 1.00 55.72 166 HIS A C 1
ATOM 1325 O O . HIS A 1 166 ? -26.045 -2.126 29.723 1.00 55.72 166 HIS A O 1
ATOM 1331 N N . SER A 1 167 ? -26.391 -0.031 29.016 1.00 55.72 167 SER A N 1
ATOM 1332 C CA . SER A 1 167 ? -26.431 0.524 30.381 1.00 55.72 167 SER A CA 1
ATOM 1333 C C . SER A 1 167 ? -27.759 0.246 31.092 1.00 55.72 167 SER A C 1
ATOM 1335 O O . SER A 1 167 ? -27.795 0.161 32.317 1.00 55.72 167 SER A O 1
ATOM 1337 N N . SER A 1 168 ? -28.834 0.044 30.327 1.00 55.12 168 SER A N 1
ATOM 1338 C CA . SER A 1 168 ? -30.203 -0.122 30.834 1.00 55.12 168 SER A CA 1
ATOM 1339 C C . SER A 1 168 ? -30.533 -1.549 31.307 1.00 55.12 168 SER A C 1
ATOM 1341 O O . SER A 1 168 ? -31.539 -1.750 31.983 1.00 55.12 168 SER A O 1
ATOM 1343 N N . VAL A 1 169 ? -29.699 -2.540 30.961 1.00 54.12 169 VAL A N 1
ATOM 1344 C CA . VAL A 1 169 ? -29.918 -3.974 31.260 1.00 54.12 169 VAL A CA 1
ATOM 1345 C C . VAL A 1 169 ? -29.231 -4.424 32.564 1.00 54.12 169 VAL A C 1
ATOM 1347 O O . VAL A 1 169 ? -29.462 -5.534 33.031 1.00 54.12 169 VAL A O 1
ATOM 1350 N N . ARG A 1 170 ? -28.441 -3.563 33.225 1.00 46.03 170 ARG A N 1
ATOM 1351 C CA . ARG A 1 170 ? -27.984 -3.812 34.605 1.00 46.03 170 ARG A CA 1
ATOM 1352 C C . ARG A 1 170 ? -29.050 -3.344 35.604 1.00 46.03 170 ARG A C 1
ATOM 1354 O O . ARG A 1 170 ? -29.079 -2.167 35.961 1.00 46.03 170 ARG A O 1
ATOM 1361 N N . LYS A 1 171 ? -29.896 -4.267 36.059 1.00 36.88 171 LYS A N 1
ATOM 1362 C CA . LYS A 1 171 ? -30.656 -4.174 37.313 1.00 36.88 171 LYS A CA 1
ATOM 1363 C C . LYS A 1 171 ? -30.468 -5.450 38.112 1.00 36.88 171 LYS A C 1
ATOM 1365 O O . LYS A 1 171 ? -30.454 -6.522 37.472 1.00 36.88 171 LYS A O 1
#

Sequence (171 aa):
MKIPETYSSTSIYLRSFILPLVEETHADLLSSIRTVSNSPISQISRIRETKNHQSPSDLFYQITVLKKRGDAYEPAVGDLIAVTNIRPRCINDLNNHCLIAFVHRASNFCITVLSSKLITTLDQNKEIRFVVYLTNLNTNIRIWRSLNSELEGGNMKIIDKVLQVHSSVRK

Organism: Cajanus cajan (NCBI:txid3821)